Protein AF-A0A966ET68-F1 (afdb_monomer_lite)

Secondary structure (DSSP, 8-state):
----TT-----TTHHHHH--GGG-S-S-HHHHHHHHHHHHHHHTTS--S----------

Structure (mmCIF, N/CA/C/O backbone):
data_AF-A0A966ET68-F1
#
_entry.id   AF-A0A966ET68-F1
#
loop_
_atom_site.group_PDB
_atom_site.id
_atom_site.type_symbol
_atom_site.label_atom_id
_atom_site.label_alt_id
_atom_site.label_comp_id
_atom_site.label_asym_id
_atom_site.label_entity_id
_atom_site.label_seq_id
_atom_site.pdbx_PDB_ins_code
_atom_site.Cartn_x
_atom_site.Cartn_y
_atom_site.Cartn_z
_atom_site.occupancy
_atom_site.B_iso_or_equiv
_atom_site.auth_seq_id
_atom_site.auth_comp_id
_atom_site.auth_asym_id
_atom_site.auth_atom_id
_atom_site.pdbx_PDB_model_num
ATOM 1 N N . MET A 1 1 ? 20.225 -6.584 26.130 1.00 45.31 1 MET A N 1
ATOM 2 C CA . MET A 1 1 ? 19.202 -7.243 25.293 1.00 45.31 1 MET A CA 1
ATOM 3 C C . MET A 1 1 ? 18.125 -6.227 24.967 1.00 45.31 1 MET A C 1
ATOM 5 O O . MET A 1 1 ? 17.414 -5.814 25.871 1.00 45.31 1 MET A O 1
ATOM 9 N N . LEU A 1 2 ? 18.076 -5.759 23.720 1.00 61.09 2 LEU A N 1
ATOM 10 C CA . LEU A 1 2 ? 17.073 -4.803 23.253 1.00 61.09 2 LEU A CA 1
ATOM 11 C C . LEU A 1 2 ? 15.848 -5.603 22.782 1.00 61.09 2 LEU A C 1
ATOM 13 O O . LEU A 1 2 ? 15.955 -6.384 21.840 1.00 61.09 2 LEU A O 1
ATOM 17 N N . LEU A 1 3 ? 14.718 -5.474 23.476 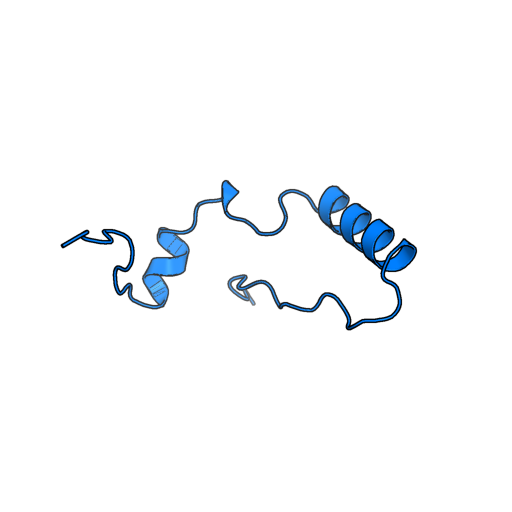1.00 62.88 3 LEU A N 1
ATOM 18 C CA . LEU A 1 3 ? 13.457 -6.120 23.106 1.00 62.88 3 LEU A CA 1
ATOM 19 C C . LEU A 1 3 ? 12.829 -5.332 21.947 1.00 62.88 3 LEU A C 1
ATOM 21 O O . LEU A 1 3 ? 12.325 -4.231 22.155 1.00 62.88 3 LEU A O 1
ATOM 25 N N . LEU A 1 4 ? 12.862 -5.878 20.727 1.00 64.00 4 LEU A N 1
ATOM 26 C CA . LEU A 1 4 ? 12.090 -5.348 19.599 1.00 64.00 4 LEU A CA 1
ATOM 27 C C . LEU A 1 4 ? 10.611 -5.722 19.793 1.00 64.00 4 LEU A C 1
ATOM 29 O O . LEU A 1 4 ? 10.131 -6.727 19.271 1.00 64.00 4 LEU A O 1
ATOM 33 N N . ALA A 1 5 ? 9.885 -4.919 20.571 1.00 66.62 5 ALA A N 1
ATOM 34 C CA . ALA A 1 5 ? 8.430 -4.982 20.638 1.00 66.62 5 ALA A CA 1
ATOM 35 C C . ALA A 1 5 ? 7.857 -4.416 19.328 1.00 66.62 5 ALA A C 1
ATOM 37 O O . ALA A 1 5 ? 7.725 -3.206 19.169 1.00 66.62 5 ALA A O 1
ATOM 38 N N . GLY A 1 6 ? 7.587 -5.286 18.355 1.00 64.88 6 GLY A N 1
ATOM 39 C CA . GLY A 1 6 ? 7.062 -4.855 17.054 1.00 64.88 6 GLY A CA 1
ATOM 40 C C . GLY A 1 6 ? 6.577 -5.975 16.138 1.00 64.88 6 GLY A C 1
ATOM 41 O O . GLY A 1 6 ? 5.706 -5.738 15.309 1.00 64.88 6 GLY A O 1
ATOM 42 N N . CYS A 1 7 ? 7.069 -7.205 16.304 1.00 69.50 7 CYS A N 1
ATOM 43 C CA . CYS A 1 7 ? 6.580 -8.349 15.534 1.00 69.50 7 CYS A CA 1
ATOM 44 C C . CYS A 1 7 ? 5.561 -9.145 16.357 1.00 69.50 7 CYS A C 1
ATOM 46 O O . CYS A 1 7 ? 5.942 -9.945 17.210 1.00 69.50 7 CYS A O 1
ATOM 48 N N . GLN A 1 8 ? 4.270 -8.934 16.095 1.00 71.69 8 GLN A N 1
ATOM 49 C CA . GLN A 1 8 ? 3.191 -9.783 16.602 1.00 71.69 8 GLN A CA 1
ATOM 50 C C . GLN A 1 8 ? 2.630 -10.618 15.448 1.00 71.69 8 GLN A C 1
ATOM 52 O O . GLN A 1 8 ? 2.333 -10.088 14.379 1.00 71.69 8 GLN A O 1
ATOM 57 N N . ASN A 1 9 ? 2.526 -11.933 15.651 1.00 76.62 9 ASN A N 1
ATOM 58 C CA . ASN A 1 9 ? 1.941 -12.828 14.659 1.00 76.62 9 ASN A CA 1
ATOM 59 C C . ASN A 1 9 ? 0.417 -12.662 14.687 1.00 76.62 9 ASN A C 1
ATOM 61 O O . ASN A 1 9 ? -0.218 -13.047 15.666 1.00 76.62 9 ASN A O 1
ATOM 65 N N . ILE A 1 10 ? -0.139 -12.057 13.640 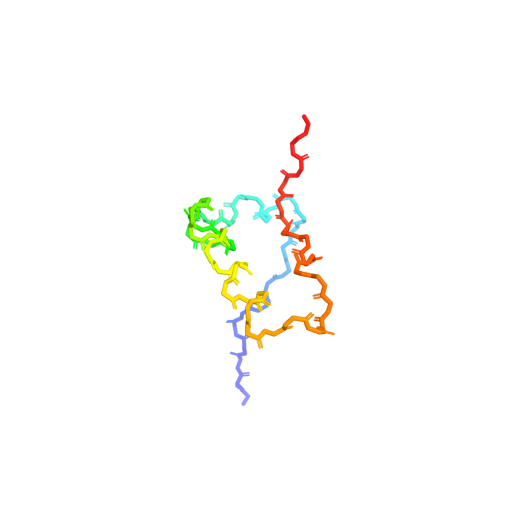1.00 81.25 10 ILE A N 1
ATOM 66 C CA . ILE A 1 10 ? -1.577 -11.822 13.485 1.00 81.25 10 ILE A CA 1
ATOM 67 C C . ILE A 1 10 ? -2.160 -12.782 12.455 1.00 81.25 10 ILE A C 1
ATOM 69 O O . ILE A 1 10 ? -1.508 -13.159 11.476 1.00 81.25 10 ILE A O 1
ATOM 73 N N . GLN A 1 11 ? -3.406 -13.176 12.664 1.00 84.12 11 GLN A N 1
ATOM 74 C CA . GLN A 1 11 ? -4.103 -14.072 11.761 1.00 84.12 11 GLN A CA 1
ATOM 75 C C . GLN A 1 11 ? -4.449 -13.333 10.454 1.00 84.12 11 GLN A C 1
ATOM 77 O O . GLN A 1 11 ? -4.699 -12.122 10.461 1.00 84.12 11 GLN A O 1
ATOM 82 N N . PRO A 1 12 ? -4.487 -14.024 9.297 1.00 76.56 12 PRO A N 1
ATOM 83 C CA . PRO A 1 12 ? -4.641 -13.373 7.996 1.00 76.56 12 PRO A CA 1
ATOM 84 C C . PRO A 1 12 ? -5.860 -12.452 7.860 1.00 76.56 12 PRO A C 1
ATOM 86 O O . PRO A 1 12 ? -5.765 -11.470 7.121 1.00 76.56 12 PRO A O 1
ATOM 89 N N . TRP A 1 13 ? -6.962 -12.757 8.554 1.00 82.00 13 TRP A N 1
ATOM 90 C CA . TRP A 1 13 ? -8.213 -11.987 8.562 1.00 82.00 13 TRP A CA 1
ATOM 91 C C . TRP A 1 13 ? -8.185 -10.759 9.482 1.00 82.00 13 TRP A C 1
ATOM 93 O O . TRP A 1 13 ? -8.905 -9.797 9.232 1.00 82.00 13 TRP A O 1
ATOM 103 N N . GLU A 1 14 ? -7.327 -10.738 10.504 1.00 82.00 14 GLU A N 1
ATOM 104 C CA . GLU A 1 14 ? -7.196 -9.597 11.424 1.00 82.00 14 GLU A CA 1
ATOM 105 C C . GLU A 1 14 ? -6.554 -8.387 10.737 1.00 82.00 14 GLU A C 1
ATOM 107 O O . GLU A 1 14 ? -6.810 -7.243 11.111 1.00 82.00 14 GLU A O 1
ATOM 112 N N . ARG A 1 15 ? -5.778 -8.622 9.670 1.00 77.31 15 ARG A N 1
ATOM 113 C CA . ARG A 1 15 ? -5.135 -7.570 8.866 1.00 77.31 15 ARG A CA 1
ATOM 114 C C . ARG A 1 15 ? -6.118 -6.525 8.349 1.00 77.31 15 ARG A C 1
ATOM 116 O O . ARG A 1 15 ? -5.783 -5.349 8.351 1.00 77.31 15 ARG A O 1
ATOM 123 N N . GLY A 1 16 ? -7.316 -6.936 7.931 1.00 77.50 16 GLY A N 1
ATOM 124 C CA . GLY A 1 16 ? -8.331 -6.004 7.430 1.00 77.50 16 GLY A CA 1
ATOM 125 C C . GLY A 1 16 ? -8.928 -5.111 8.521 1.00 77.50 16 GLY A C 1
ATOM 126 O O . GLY A 1 16 ? -9.321 -3.988 8.237 1.00 77.50 16 GLY A O 1
ATOM 127 N N . ILE A 1 17 ? -8.964 -5.595 9.764 1.00 84.94 17 ILE A N 1
ATOM 128 C CA . ILE A 1 17 ? -9.537 -4.885 10.919 1.00 84.94 17 ILE A CA 1
ATOM 129 C C . ILE A 1 17 ? -8.497 -3.939 11.536 1.00 84.94 17 ILE A C 1
ATOM 131 O O . ILE A 1 17 ? -8.825 -2.845 11.986 1.00 84.94 17 ILE A O 1
ATOM 135 N N . LEU A 1 18 ? -7.232 -4.366 11.550 1.00 83.56 18 LEU A N 1
ATOM 136 C CA . LEU A 1 18 ? -6.103 -3.605 12.087 1.00 83.56 18 LEU A CA 1
ATOM 137 C C . LEU A 1 18 ? -5.598 -2.520 11.121 1.00 83.56 18 LEU A C 1
ATOM 139 O O . LEU A 1 18 ? -4.987 -1.546 11.567 1.00 83.56 18 LEU A O 1
ATOM 143 N N . ALA A 1 19 ? -5.828 -2.677 9.813 1.00 82.94 19 ALA A N 1
ATOM 144 C CA . ALA A 1 19 ? -5.443 -1.694 8.808 1.00 82.94 19 ALA A CA 1
ATOM 145 C C . ALA A 1 19 ? -6.339 -0.453 8.888 1.00 82.94 19 ALA A C 1
ATOM 147 O O . ALA A 1 19 ? -7.544 -0.510 8.645 1.00 82.94 19 ALA A O 1
ATOM 148 N N . LYS A 1 20 ? -5.733 0.693 9.199 1.00 85.06 20 LYS A N 1
ATOM 149 C CA . LYS A 1 20 ? -6.441 1.974 9.229 1.00 85.06 20 LYS A CA 1
ATOM 150 C C . LYS A 1 20 ? -6.498 2.604 7.830 1.00 85.06 20 LYS A C 1
ATOM 152 O O . LYS A 1 20 ? -5.598 2.353 7.026 1.00 85.06 20 LYS A O 1
ATOM 157 N N . PRO A 1 21 ? -7.496 3.454 7.526 1.00 78.06 21 PRO A N 1
ATOM 158 C CA . PRO A 1 21 ? -7.599 4.124 6.227 1.00 78.06 21 PRO A CA 1
ATOM 159 C C . PRO A 1 21 ? -6.343 4.913 5.830 1.00 78.06 21 PRO A C 1
ATOM 161 O O . PRO A 1 21 ? -5.953 4.912 4.669 1.00 78.06 21 PRO A O 1
ATOM 164 N N . GLU A 1 22 ? -5.657 5.528 6.790 1.00 79.19 22 GLU A N 1
ATOM 165 C CA . GLU A 1 22 ? -4.408 6.266 6.578 1.00 79.19 22 GLU A CA 1
ATOM 166 C C . GLU A 1 22 ? -3.201 5.387 6.203 1.00 79.19 22 GLU A C 1
ATOM 168 O O . GLU A 1 22 ? -2.180 5.906 5.762 1.00 79.19 22 GLU A O 1
ATOM 173 N N . MET A 1 23 ? -3.302 4.062 6.355 1.00 81.25 23 MET A N 1
ATOM 174 C CA . MET A 1 23 ? -2.262 3.104 5.956 1.00 81.25 23 MET A CA 1
ATOM 175 C C . MET A 1 23 ? -2.388 2.680 4.484 1.00 81.25 23 MET A C 1
ATOM 177 O O . MET A 1 23 ? -1.640 1.815 4.023 1.00 81.25 23 MET A O 1
ATOM 181 N N . GLN A 1 24 ? -3.338 3.251 3.737 1.00 80.81 24 GLN A N 1
ATOM 182 C CA . GLN A 1 24 ? -3.480 2.991 2.309 1.00 80.81 24 GLN A CA 1
ATOM 183 C C . GLN A 1 24 ? -2.242 3.481 1.547 1.00 80.81 24 GLN A C 1
ATOM 185 O O . GLN A 1 24 ? -1.767 4.600 1.732 1.00 80.81 24 GLN A O 1
ATOM 190 N N . LEU A 1 25 ? -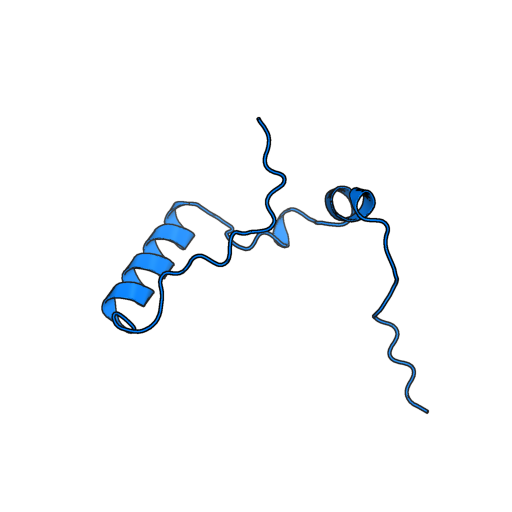1.740 2.639 0.638 1.00 77.25 25 LEU A N 1
ATOM 191 C CA . LEU A 1 25 ? -0.603 2.957 -0.242 1.00 77.25 25 LEU A CA 1
ATOM 192 C C . LEU A 1 25 ? -0.862 4.191 -1.117 1.00 77.25 25 LEU A C 1
ATOM 194 O O . LEU A 1 25 ? 0.061 4.885 -1.563 1.00 77.25 25 LEU A O 1
ATOM 198 N N . GLU A 1 26 ? -2.137 4.455 -1.376 1.00 78.44 26 GLU A N 1
ATOM 199 C CA . GLU A 1 26 ? -2.589 5.585 -2.148 1.00 78.44 26 GLU A CA 1
ATOM 200 C C . GLU A 1 26 ? -3.769 6.255 -1.446 1.00 78.44 26 GLU A C 1
ATOM 202 O O . GLU A 1 26 ? -4.732 5.597 -1.073 1.00 78.44 26 GLU A O 1
ATOM 207 N N . VAL A 1 27 ? -3.628 7.559 -1.201 1.00 73.44 27 VAL A N 1
ATOM 208 C CA . VAL A 1 27 ? -4.568 8.356 -0.399 1.00 73.44 27 VAL A CA 1
ATOM 209 C C . VAL A 1 27 ? -5.637 9.014 -1.283 1.00 73.44 27 VAL A C 1
ATOM 211 O O . VAL A 1 27 ? -6.705 9.390 -0.806 1.00 73.44 27 VAL A O 1
ATOM 214 N N . SER A 1 28 ? -5.356 9.194 -2.575 1.00 80.75 28 SER A N 1
ATOM 215 C CA . SER A 1 28 ? -6.292 9.763 -3.544 1.00 80.75 28 SER A CA 1
ATOM 216 C C . SER A 1 28 ? -5.886 9.436 -4.977 1.00 80.75 28 SER A C 1
ATOM 218 O O . SER A 1 28 ? -4.741 9.692 -5.355 1.00 80.75 28 SER A O 1
ATOM 220 N N . LYS A 1 29 ? -6.865 8.997 -5.790 1.00 77.88 29 LYS A N 1
ATOM 221 C CA . LYS A 1 29 ? -6.693 8.590 -7.204 1.00 77.88 29 LYS A CA 1
ATOM 222 C C . LYS A 1 29 ? -5.821 9.548 -8.017 1.00 77.88 29 LYS A C 1
ATOM 224 O O . LYS A 1 29 ? -4.981 9.129 -8.809 1.00 77.88 29 LYS A O 1
ATOM 229 N N . LEU A 1 30 ? -6.030 10.849 -7.818 1.00 84.56 30 LEU A N 1
ATOM 230 C CA . LEU A 1 30 ? -5.282 11.897 -8.507 1.00 84.56 30 LEU A CA 1
ATOM 231 C C . LEU A 1 30 ? -3.801 11.905 -8.097 1.00 84.56 30 LEU A C 1
ATOM 233 O O . LEU A 1 30 ? -2.919 12.034 -8.944 1.00 84.56 30 LEU A O 1
ATOM 237 N N . GLY A 1 31 ? -3.522 11.747 -6.802 1.00 82.62 31 GLY A N 1
ATOM 238 C CA . GLY A 1 31 ? -2.168 11.684 -6.268 1.00 82.62 31 GLY A CA 1
ATOM 239 C C . GLY A 1 31 ? -1.417 10.436 -6.726 1.00 82.62 31 GLY A C 1
ATOM 240 O O . GLY A 1 31 ? -0.230 10.540 -7.034 1.00 82.62 31 GLY A O 1
ATOM 241 N N . GLY A 1 32 ? -2.083 9.279 -6.817 1.00 82.50 32 GLY A N 1
ATOM 242 C C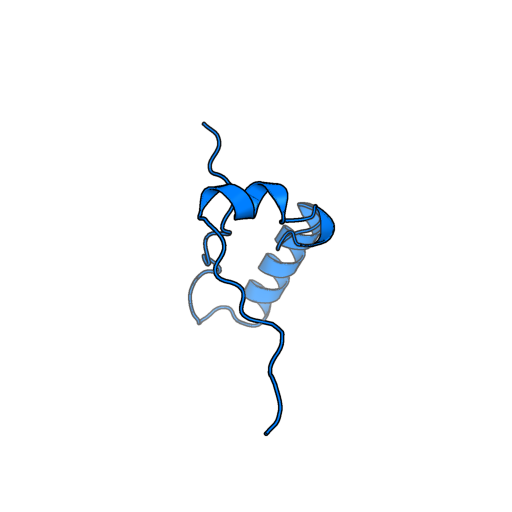A . GLY A 1 32 ? -1.493 8.059 -7.375 1.00 82.50 32 GLY A CA 1
ATOM 243 C C . GLY A 1 32 ? -1.118 8.213 -8.845 1.00 82.50 32 GLY A C 1
ATOM 244 O O . GLY A 1 32 ? 0.025 7.945 -9.217 1.00 82.50 32 GLY A O 1
ATOM 245 N N . GLN A 1 33 ? -2.039 8.735 -9.659 1.00 83.12 33 GLN A N 1
ATOM 246 C CA . GLN A 1 33 ? -1.805 8.988 -11.085 1.00 83.12 33 GLN A CA 1
ATOM 247 C C . GLN A 1 33 ? -0.646 9.959 -11.324 1.00 83.12 33 GLN A C 1
ATOM 249 O O . GLN A 1 33 ? 0.228 9.675 -12.142 1.00 83.12 33 GLN A O 1
ATOM 254 N N . LEU A 1 34 ? -0.593 11.072 -10.584 1.00 83.88 34 LEU A N 1
ATOM 255 C CA . LEU A 1 34 ? 0.504 12.034 -10.695 1.00 83.88 34 LEU A CA 1
ATOM 256 C C . LEU A 1 34 ? 1.848 11.391 -10.334 1.00 83.88 34 LEU A C 1
ATOM 258 O O . LEU A 1 34 ? 2.833 11.573 -11.046 1.00 83.88 34 LEU A O 1
ATOM 262 N N . ARG A 1 35 ? 1.892 10.598 -9.257 1.00 82.31 35 ARG A N 1
ATOM 263 C CA . ARG A 1 35 ? 3.111 9.898 -8.826 1.00 82.31 35 ARG A CA 1
ATOM 264 C C . ARG A 1 35 ? 3.588 8.912 -9.888 1.00 82.31 35 ARG A C 1
ATOM 266 O O . ARG A 1 35 ? 4.781 8.858 -10.160 1.00 82.31 35 ARG A O 1
ATOM 273 N N . GLN A 1 36 ? 2.666 8.184 -10.519 1.00 81.19 36 GLN A N 1
ATOM 274 C CA . GLN A 1 36 ? 2.981 7.292 -11.634 1.00 81.19 36 GLN A CA 1
ATOM 275 C C . GLN A 1 36 ? 3.507 8.063 -12.846 1.00 81.19 36 GLN A C 1
ATOM 277 O O . GLN A 1 36 ? 4.507 7.658 -13.423 1.00 81.19 36 GLN A O 1
ATOM 282 N N . GLN A 1 37 ? 2.888 9.184 -13.221 1.00 84.50 37 GLN A N 1
ATOM 283 C CA . GLN A 1 37 ? 3.356 10.008 -14.340 1.00 84.50 37 GLN A CA 1
ATOM 284 C C . GLN A 1 37 ? 4.759 10.572 -14.094 1.00 84.50 37 GLN A C 1
ATOM 286 O O . GLN A 1 37 ? 5.610 10.497 -14.975 1.00 84.50 37 GLN A O 1
ATOM 291 N N . VAL A 1 38 ? 5.024 11.079 -12.888 1.00 83.69 38 VAL A N 1
ATOM 292 C CA . VAL A 1 38 ? 6.354 11.555 -12.478 1.00 83.69 38 VAL A CA 1
ATOM 293 C C . VAL A 1 38 ? 7.361 10.403 -12.467 1.00 83.69 38 VAL A C 1
ATOM 295 O O . VAL A 1 38 ? 8.473 10.570 -12.956 1.00 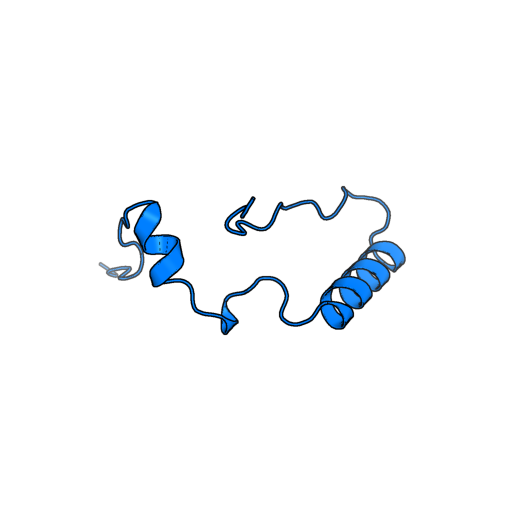83.69 38 VAL A O 1
ATOM 298 N N . TYR A 1 39 ? 6.974 9.227 -11.970 1.00 80.38 39 TYR A N 1
ATOM 299 C CA . TYR A 1 39 ? 7.811 8.027 -11.997 1.00 80.38 39 TYR A CA 1
ATOM 300 C C . TYR A 1 39 ? 8.158 7.613 -13.433 1.00 80.38 39 TYR A C 1
ATOM 302 O O . TYR A 1 39 ? 9.324 7.427 -13.750 1.00 80.38 39 TYR A O 1
ATOM 310 N N . PHE A 1 40 ? 7.180 7.556 -14.340 1.00 78.12 40 PHE A N 1
ATOM 311 C CA . PHE A 1 40 ? 7.428 7.259 -15.754 1.00 78.12 40 PHE A CA 1
ATOM 312 C C . PHE A 1 40 ? 8.273 8.327 -16.448 1.00 78.12 40 PHE A C 1
ATOM 314 O O . PHE A 1 40 ? 9.066 7.989 -17.317 1.00 78.12 40 PHE A O 1
ATOM 321 N N . ALA A 1 41 ? 8.123 9.600 -16.081 1.00 80.19 41 ALA A N 1
ATOM 322 C CA . ALA A 1 41 ? 8.917 10.677 -16.660 1.00 80.19 41 ALA A CA 1
ATOM 323 C C . ALA A 1 41 ? 10.389 10.631 -16.213 1.00 80.19 41 ALA A C 1
ATOM 325 O O . ALA A 1 41 ? 11.267 10.987 -16.994 1.00 80.19 41 ALA A O 1
ATOM 326 N N . ASN A 1 42 ? 10.660 10.200 -14.977 1.00 80.75 42 ASN A N 1
ATOM 327 C CA . ASN A 1 42 ? 12.006 10.228 -14.396 1.00 80.75 42 ASN A CA 1
ATOM 328 C C . ASN A 1 42 ? 12.731 8.869 -14.428 1.00 80.75 42 ASN A C 1
ATOM 330 O O . ASN A 1 42 ? 13.952 8.835 -14.535 1.00 80.75 42 ASN A O 1
ATOM 334 N N . GLU A 1 43 ? 12.005 7.753 -14.346 1.00 66.81 43 GLU A N 1
ATOM 335 C CA . GLU A 1 43 ? 12.549 6.412 -14.066 1.00 66.81 43 GLU A CA 1
ATOM 336 C C . GLU A 1 43 ? 12.100 5.354 -15.094 1.00 66.81 43 GLU A C 1
ATOM 338 O O . GLU A 1 43 ? 12.065 4.162 -14.791 1.00 66.81 43 GLU A O 1
ATOM 343 N N . ALA A 1 44 ? 11.773 5.784 -16.321 1.00 55.72 44 ALA A N 1
ATOM 344 C CA . ALA A 1 44 ? 11.114 5.051 -17.420 1.00 55.72 44 ALA A CA 1
ATOM 345 C C . ALA A 1 44 ? 11.638 3.641 -17.810 1.00 55.72 44 ALA A C 1
ATOM 347 O O . ALA A 1 44 ? 11.089 3.035 -18.729 1.00 55.72 44 ALA A O 1
ATOM 348 N N . SER A 1 45 ? 12.668 3.096 -17.162 1.00 53.59 45 SER A N 1
ATOM 349 C CA . SER A 1 45 ? 13.418 1.926 -17.639 1.00 53.59 45 SER A CA 1
ATOM 350 C C . SER A 1 45 ? 13.413 0.703 -16.714 1.00 53.59 45 SER A C 1
ATOM 352 O O . SER A 1 45 ? 13.924 -0.339 -17.118 1.00 53.59 45 SER A O 1
ATOM 354 N N . THR A 1 46 ? 12.841 0.754 -15.506 1.00 55.28 46 THR A N 1
ATOM 355 C CA . THR A 1 46 ? 12.996 -0.351 -14.531 1.00 55.28 46 THR A CA 1
ATOM 356 C C . THR A 1 46 ? 11.678 -0.801 -13.909 1.00 55.28 46 THR A C 1
ATOM 358 O O . THR A 1 46 ? 11.405 -0.534 -12.751 1.00 55.28 46 THR A O 1
ATOM 361 N N . GLY A 1 47 ? 10.889 -1.557 -14.682 1.00 53.53 47 GLY A N 1
ATOM 362 C CA . GLY A 1 47 ? 9.841 -2.445 -14.162 1.00 53.53 47 GLY A CA 1
ATOM 363 C C . GLY A 1 47 ? 8.573 -1.735 -13.684 1.00 53.53 47 GLY A C 1
ATOM 364 O O . GLY A 1 47 ? 8.574 -1.013 -12.696 1.00 53.53 47 GLY A O 1
ATOM 365 N N . GLY A 1 48 ? 7.461 -1.977 -14.386 1.00 52.91 48 GLY A N 1
ATOM 366 C CA . GLY A 1 48 ? 6.158 -1.389 -14.082 1.00 52.91 48 GLY A CA 1
ATOM 367 C C . GLY A 1 48 ? 5.810 -1.450 -12.594 1.00 52.91 48 GLY A C 1
ATOM 368 O O . GLY A 1 48 ? 5.987 -2.482 -11.947 1.00 52.91 48 GLY A O 1
ATOM 369 N N . SER A 1 49 ? 5.308 -0.327 -12.074 1.00 55.75 49 SER A N 1
ATOM 370 C CA . SER A 1 49 ? 4.811 -0.170 -10.706 1.00 55.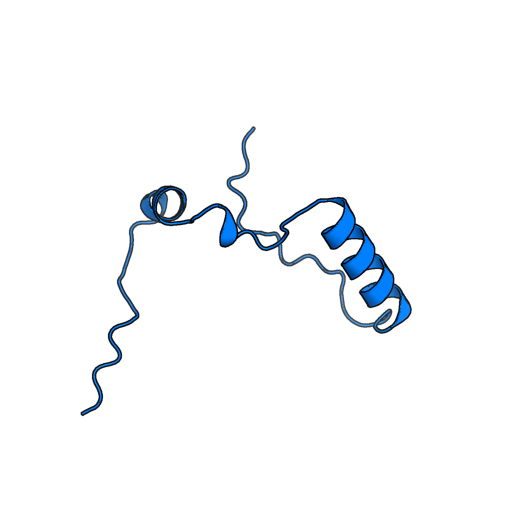75 49 SER A CA 1
ATOM 371 C C . SER A 1 49 ? 3.587 -1.069 -10.499 1.00 55.75 49 SER A C 1
ATOM 373 O O . SER A 1 49 ? 2.436 -0.662 -10.617 1.00 55.75 49 SER A O 1
ATOM 375 N N . GLY A 1 50 ? 3.869 -2.348 -10.295 1.00 55.91 50 GLY A N 1
ATOM 376 C CA . GLY A 1 50 ? 2.928 -3.434 -10.099 1.00 55.91 50 GLY A CA 1
ATOM 377 C C . GLY A 1 50 ? 3.298 -4.202 -8.842 1.00 55.91 50 GLY A C 1
ATOM 378 O O . GLY A 1 50 ? 3.247 -5.426 -8.831 1.00 55.91 50 GLY A O 1
ATOM 379 N N . VAL A 1 51 ? 3.670 -3.500 -7.766 1.00 51.59 51 VAL A N 1
ATOM 380 C CA . VAL A 1 51 ? 3.420 -4.055 -6.436 1.00 51.59 51 VAL A CA 1
ATOM 381 C C . VAL A 1 51 ? 1.917 -3.962 -6.250 1.00 51.59 51 VAL A C 1
ATOM 383 O O . VAL A 1 51 ? 1.384 -2.917 -5.885 1.00 51.59 51 VAL A O 1
ATOM 386 N N . ALA A 1 52 ? 1.221 -5.029 -6.646 1.00 52.19 52 ALA A N 1
ATOM 387 C CA . ALA A 1 52 ? -0.193 -5.200 -6.382 1.00 52.19 52 ALA A CA 1
ATOM 388 C C . ALA A 1 52 ? -0.408 -4.853 -4.910 1.00 52.19 52 ALA A C 1
ATOM 390 O O . ALA A 1 52 ? 0.070 -5.559 -4.018 1.00 52.19 52 ALA A O 1
ATOM 391 N N . GLY A 1 53 ? -1.036 -3.701 -4.664 1.00 50.31 53 GLY A N 1
ATOM 392 C CA . GLY A 1 53 ? -1.427 -3.327 -3.322 1.00 50.31 53 GLY A CA 1
ATOM 393 C C . GLY A 1 53 ? -2.211 -4.498 -2.759 1.00 50.31 53 GLY A C 1
ATOM 394 O O . GLY A 1 53 ? -3.054 -5.066 -3.457 1.00 50.31 53 GLY A O 1
ATOM 395 N N . ALA A 1 54 ? -1.913 -4.882 -1.523 1.00 48.53 54 ALA A N 1
ATOM 396 C CA . ALA A 1 54 ? -2.713 -5.831 -0.765 1.00 48.53 54 ALA A CA 1
ATOM 397 C C . ALA A 1 54 ? -4.079 -5.193 -0.439 1.00 48.53 54 ALA A C 1
ATOM 399 O O . ALA A 1 54 ? -4.428 -4.979 0.716 1.00 48.53 54 ALA A O 1
ATOM 400 N N . GLY A 1 55 ? -4.828 -4.800 -1.467 1.00 54.59 55 GLY A N 1
ATOM 401 C CA . GLY A 1 55 ? -6.233 -4.480 -1.368 1.00 54.59 55 GLY A CA 1
ATOM 402 C C . GLY A 1 55 ? -6.984 -5.788 -1.200 1.00 54.59 55 GLY A C 1
ATOM 403 O O . GLY A 1 55 ? -6.685 -6.777 -1.872 1.00 54.59 55 GLY A O 1
ATOM 404 N N . CYS A 1 56 ? -7.949 -5.799 -0.285 1.00 54.69 56 CYS A N 1
ATOM 405 C CA . CYS A 1 56 ? -8.954 -6.846 -0.256 1.00 54.69 56 CYS A CA 1
ATOM 406 C C . CYS A 1 56 ? -9.660 -6.793 -1.616 1.00 54.69 56 CYS A C 1
ATOM 408 O O . CYS A 1 56 ? -10.373 -5.833 -1.906 1.00 54.69 56 CYS A O 1
ATOM 410 N N . GLY A 1 57 ? -9.345 -7.749 -2.491 1.00 51.06 57 GLY A N 1
ATOM 411 C CA . GLY A 1 57 ? -9.980 -7.899 -3.790 1.00 51.06 57 GLY A CA 1
ATOM 412 C C . GLY A 1 57 ? -11.439 -8.260 -3.573 1.00 51.06 57 GLY A C 1
ATOM 413 O O . GLY A 1 57 ? -11.781 -9.434 -3.509 1.00 51.06 57 GLY A O 1
ATOM 414 N N . CYS A 1 58 ? -12.278 -7.244 -3.407 1.00 40.94 58 CYS A N 1
ATOM 415 C CA . CYS A 1 58 ? -13.717 -7.399 -3.449 1.00 40.94 58 CYS A CA 1
ATOM 416 C C . CYS A 1 58 ? -14.115 -7.651 -4.910 1.00 40.94 58 CYS A C 1
ATOM 418 O O . CYS A 1 58 ? -13.954 -6.765 -5.755 1.00 40.94 58 CYS A O 1
ATOM 420 N N . ASN A 1 59 ? -14.609 -8.857 -5.195 1.00 41.19 59 ASN A N 1
ATOM 421 C CA . ASN A 1 59 ? -15.725 -9.029 -6.121 1.00 41.19 59 ASN A CA 1
ATOM 422 C C . ASN A 1 59 ? -16.997 -9.081 -5.276 1.00 41.19 59 ASN A C 1
ATOM 424 O O . ASN A 1 59 ? -16.953 -9.796 -4.248 1.00 41.19 59 ASN A O 1
#

Radius of gyration: 16.34 Å; chains: 1; bounding box: 35×26×43 Å

pLDDT: mean 70.33, std 13.51, range [40.94, 85.06]

Sequence (59 aa):
MLLLAGCQNIQPWERGILAKPEMQLEVSKLGGQLRQQVYFANEASTGGSGVAGAGCGCN

Foldseek 3Di:
DDDPPDDDDDDPVCCVVPDDLVNDPDVDPVVVVVVQVVCCVPVVPDDPPPPPPPDPPDD